Protein AF-A0A3N5YVX6-F1 (afdb_monomer_lite)

Sequence (146 aa):
MAHSDLETGARRGARPLSDAVRSSALPIPIPRVIAREKKTVQAMVRIYCADHHGGGGLCESCSGLLDYSHQRLDRCPYGDEKPTCKECPVHCYKPDRRAEMRDVMRYAGPRMLWRHPWLAVVHLWQERTRKSPGRPARERPARPAG

Foldseek 3Di:
DDDDDDDDDDDDDDDDPDPPPPPPDDPDPQFPVLVVVLVVLVQLLFVVCCVPPNDDDRDPVSVVLSVLVNVLSSPPPCGNNQDDPVPGPDPSDDPVSVVVSVVSCVVRVVVVCVVVVVVNVVVVVCVVPDDPDPDPDDDDPDDDDD

pLDDT: mean 78.38, std 18.73, range [37.53, 98.25]

Radius of gyration: 28.65 Å; chains: 1; bounding box: 112×72×50 Å

Secondary structure (DSSP, 8-state):
-------------PPPTTSSTTS--PPPPPPHHHHHHHHHHHHHHHHHHHHHH-SSS--HHHHHHHHHHHHHHHT-TTGGG---TTT-SS--S-HHHHHHHHHHHHHHHHHHHTTSHHHHHHHHHHHHH-PPPPPPP-PPPPPPP-

Structure (mmCIF, N/CA/C/O backbone):
data_AF-A0A3N5YVX6-F1
#
_entry.id   AF-A0A3N5YVX6-F1
#
loop_
_atom_site.group_PDB
_atom_site.id
_atom_site.type_symbol
_atom_site.label_atom_id
_atom_site.label_alt_id
_atom_site.label_comp_id
_atom_site.label_asym_id
_atom_site.label_entity_id
_atom_site.label_seq_id
_atom_site.pdbx_PDB_ins_code
_atom_site.Cartn_x
_atom_site.Cartn_y
_atom_site.Cartn_z
_atom_site.occupancy
_atom_site.B_iso_or_equiv
_atom_site.auth_seq_id
_atom_site.auth_comp_id
_atom_site.auth_asym_id
_atom_site.auth_atom_id
_atom_site.pdbx_PDB_model_num
ATOM 1 N N . MET A 1 1 ? -57.467 48.301 -22.022 1.00 40.47 1 MET A N 1
ATOM 2 C CA . MET A 1 1 ? -57.624 48.442 -23.485 1.00 40.47 1 MET A CA 1
ATOM 3 C C . MET A 1 1 ? -56.220 48.651 -24.039 1.00 40.47 1 MET A C 1
ATOM 5 O O . MET A 1 1 ? -55.589 49.590 -23.594 1.00 40.47 1 MET A O 1
ATOM 9 N N . ALA A 1 2 ? -55.627 47.824 -24.889 1.00 43.31 2 ALA A N 1
ATOM 10 C CA . ALA A 1 2 ? -56.147 46.725 -25.681 1.00 43.31 2 ALA A CA 1
ATOM 11 C C . ALA A 1 2 ? -54.949 45.908 -26.242 1.00 43.31 2 ALA A C 1
ATOM 13 O O . ALA A 1 2 ? -53.898 46.498 -26.467 1.00 43.31 2 ALA A O 1
ATOM 14 N N . HIS A 1 3 ? -55.170 44.604 -26.457 1.00 39.44 3 HIS A N 1
ATOM 15 C CA . HIS A 1 3 ? -54.572 43.695 -27.462 1.00 39.44 3 HIS A CA 1
ATOM 16 C C . HIS A 1 3 ? -53.041 43.484 -27.481 1.00 39.44 3 HIS A C 1
ATOM 18 O O . HIS A 1 3 ? -52.268 44.413 -27.660 1.00 39.44 3 HIS A O 1
ATOM 24 N N . SER A 1 4 ? -52.549 42.288 -27.139 1.00 39.72 4 SER A N 1
ATOM 25 C CA . SER A 1 4 ? -52.572 41.020 -27.910 1.00 39.72 4 SER A CA 1
ATOM 26 C C . SER A 1 4 ? -51.502 40.961 -29.003 1.00 39.72 4 SER A C 1
ATOM 28 O O . SER A 1 4 ? -51.575 41.694 -29.979 1.00 39.72 4 SER A O 1
ATOM 30 N N . ASP A 1 5 ? -50.551 40.053 -28.759 1.00 47.09 5 ASP A N 1
ATOM 31 C CA . ASP A 1 5 ? -49.982 39.043 -29.663 1.00 47.09 5 ASP A CA 1
ATOM 32 C C . ASP A 1 5 ? -49.548 39.443 -31.080 1.00 47.09 5 ASP A C 1
ATOM 34 O O . ASP A 1 5 ? -50.346 39.925 -31.874 1.00 47.09 5 ASP A O 1
ATOM 38 N N . LEU A 1 6 ? -48.312 39.075 -31.446 1.00 50.34 6 LEU A N 1
ATOM 39 C CA . LEU A 1 6 ? -48.061 38.070 -32.494 1.00 50.34 6 LEU A CA 1
ATOM 40 C C . LEU A 1 6 ? -46.553 37.791 -32.656 1.00 50.34 6 LEU A C 1
ATOM 42 O O . LEU A 1 6 ? -45.763 38.655 -33.021 1.00 50.34 6 LEU A O 1
ATOM 46 N N . GLU A 1 7 ? -46.211 36.547 -32.315 1.00 44.12 7 GLU A N 1
ATOM 47 C CA . GLU A 1 7 ? -45.288 35.601 -32.958 1.00 44.12 7 GLU A CA 1
ATOM 48 C C . GLU A 1 7 ? -44.119 36.106 -33.823 1.00 44.12 7 GLU A C 1
ATOM 50 O O . GLU A 1 7 ? -44.304 36.880 -34.752 1.00 44.12 7 GLU A O 1
ATOM 55 N N . THR A 1 8 ? -42.933 35.497 -33.651 1.00 47.94 8 THR A N 1
ATOM 56 C CA . THR A 1 8 ? -42.250 34.697 -34.700 1.00 47.94 8 THR A CA 1
ATOM 57 C C . THR A 1 8 ? -40.952 34.084 -34.150 1.00 47.94 8 THR A C 1
ATOM 59 O O . THR A 1 8 ? -40.087 34.790 -33.641 1.00 47.94 8 THR A O 1
ATOM 62 N N . GLY A 1 9 ? -40.748 32.779 -34.373 1.00 37.53 9 GLY A N 1
ATOM 63 C CA . GLY A 1 9 ? -39.414 32.299 -34.759 1.00 37.53 9 GLY A CA 1
ATOM 64 C C . GLY A 1 9 ? -38.745 31.257 -33.870 1.00 37.53 9 GLY A C 1
ATOM 65 O O . GLY A 1 9 ? -37.722 31.515 -33.244 1.00 37.53 9 GLY A O 1
ATOM 66 N N . ALA A 1 10 ? -39.228 30.019 -33.939 1.00 46.19 10 ALA A N 1
ATOM 67 C CA . ALA A 1 10 ? -38.438 28.843 -33.601 1.00 46.19 10 ALA A CA 1
ATOM 68 C C . ALA A 1 10 ? -37.132 28.786 -34.423 1.00 46.19 10 ALA A C 1
ATOM 70 O O . ALA A 1 10 ? -37.173 28.638 -35.646 1.00 46.19 10 ALA A O 1
ATOM 71 N N . ARG A 1 11 ? -35.967 28.782 -33.760 1.00 52.41 11 ARG A N 1
ATOM 72 C CA . ARG A 1 11 ? -34.742 28.175 -34.308 1.00 52.41 11 ARG A CA 1
ATOM 73 C C . ARG A 1 11 ? -34.053 27.299 -33.268 1.00 52.41 11 ARG A C 1
ATOM 75 O O . ARG A 1 11 ? -33.492 27.753 -32.280 1.00 52.41 11 ARG A O 1
ATOM 82 N N . ARG A 1 12 ? -34.132 26.002 -33.561 1.00 51.22 12 ARG A N 1
ATOM 83 C CA . ARG A 1 12 ? -33.337 24.903 -33.017 1.00 51.22 12 ARG A CA 1
ATOM 84 C C . ARG A 1 12 ? -31.842 25.208 -33.153 1.00 51.22 12 ARG A C 1
ATOM 86 O O . ARG A 1 12 ? -31.401 25.625 -34.219 1.00 51.22 12 ARG A O 1
ATOM 93 N N . GLY A 1 13 ? -31.073 24.898 -32.117 1.00 42.22 13 GLY A N 1
ATOM 94 C CA . GLY A 1 13 ? -29.615 24.881 -32.158 1.00 42.22 13 GLY A CA 1
ATOM 95 C C . GLY A 1 13 ? -29.088 24.140 -30.943 1.00 42.22 13 GLY A C 1
ATOM 96 O O . GLY A 1 13 ? -29.008 24.697 -29.855 1.00 42.22 13 GLY A O 1
ATOM 97 N N . ALA A 1 14 ? -28.841 22.848 -31.124 1.00 46.91 14 ALA A N 1
ATOM 98 C CA . ALA A 1 14 ? -28.372 21.940 -30.098 1.00 46.91 14 ALA A CA 1
ATOM 99 C C . ALA A 1 14 ? -26.982 22.324 -29.553 1.00 46.91 14 ALA A C 1
ATOM 101 O O . ALA A 1 14 ? -26.196 23.031 -30.176 1.00 46.91 14 ALA A O 1
ATOM 102 N N . ARG A 1 15 ? -26.759 21.820 -28.343 1.00 53.44 15 ARG A N 1
ATOM 103 C CA . ARG A 1 15 ? -25.711 22.060 -27.343 1.00 53.44 15 ARG A CA 1
ATOM 104 C C . ARG A 1 15 ? -24.264 21.889 -27.858 1.00 53.44 15 ARG A C 1
ATOM 106 O O . ARG A 1 15 ? -24.046 21.160 -28.824 1.00 53.44 15 ARG A O 1
ATOM 113 N N . PRO A 1 16 ? -23.277 22.518 -27.187 1.00 44.81 16 PRO A N 1
ATOM 114 C CA . PRO A 1 16 ? -21.877 22.538 -27.610 1.00 44.81 16 PRO A CA 1
ATOM 115 C C . PRO A 1 16 ? -21.247 21.139 -27.635 1.00 44.81 16 PRO A C 1
ATOM 117 O O . PRO A 1 16 ? -21.307 20.381 -26.668 1.00 44.81 16 PRO A O 1
ATOM 120 N N . LEU A 1 17 ? -20.599 20.818 -28.755 1.00 52.91 17 LEU A N 1
ATOM 121 C CA . LEU A 1 17 ? -19.748 19.643 -28.936 1.00 52.91 17 LEU A CA 1
ATOM 122 C C . LEU A 1 17 ? -18.403 19.858 -28.219 1.00 52.91 17 LEU A C 1
ATOM 124 O O . LEU A 1 17 ? -17.406 20.184 -28.856 1.00 52.91 17 LEU A O 1
ATOM 128 N N . SER A 1 18 ? -18.355 19.688 -26.896 1.00 54.75 18 SER A N 1
ATOM 129 C CA . SER A 1 18 ? -17.077 19.622 -26.157 1.00 54.75 18 SER A CA 1
ATOM 130 C C . SER A 1 18 ? -16.948 18.439 -25.197 1.00 54.75 18 SER A C 1
ATOM 132 O O . SER A 1 18 ? -15.842 18.150 -24.745 1.00 54.75 18 SER A O 1
ATOM 134 N N . ASP A 1 19 ? -18.021 17.688 -24.944 1.00 50.50 19 ASP A N 1
ATOM 135 C CA . ASP A 1 19 ? -17.998 16.623 -23.928 1.00 50.50 19 ASP A CA 1
ATOM 136 C C . ASP A 1 19 ? -17.673 15.222 -24.485 1.00 50.50 19 ASP A C 1
ATOM 138 O O . ASP A 1 19 ? -17.431 14.289 -23.722 1.00 50.50 19 ASP A O 1
ATOM 142 N N . ALA A 1 20 ? -17.598 15.049 -25.811 1.00 47.41 20 ALA A N 1
ATOM 143 C CA . ALA A 1 20 ? -17.476 13.723 -26.436 1.00 47.41 20 ALA A CA 1
ATOM 144 C C . ALA A 1 20 ? -16.033 13.239 -26.711 1.00 47.41 20 ALA A C 1
ATOM 146 O O . ALA A 1 20 ? -15.827 12.048 -26.929 1.00 47.41 20 ALA A O 1
ATOM 147 N N . VAL A 1 21 ? -15.008 14.101 -26.664 1.00 46.84 21 VAL A N 1
ATOM 148 C CA . VAL A 1 21 ? -13.607 13.693 -26.949 1.00 46.84 21 VAL A CA 1
ATOM 149 C C . VAL A 1 21 ? -12.907 13.039 -25.745 1.00 46.84 21 VAL A C 1
ATOM 151 O O . VAL A 1 21 ? -11.837 12.453 -25.885 1.00 46.84 21 VAL A O 1
ATOM 154 N N . ARG A 1 22 ? -13.496 13.066 -24.542 1.00 50.38 22 ARG A N 1
ATOM 155 C CA . ARG A 1 22 ? -12.830 12.542 -23.332 1.00 50.38 22 ARG A CA 1
ATOM 156 C C . ARG A 1 22 ? -13.037 11.038 -23.096 1.00 50.38 22 ARG A C 1
ATOM 158 O O . ARG A 1 22 ? -12.384 10.468 -22.230 1.00 50.38 22 ARG A O 1
ATOM 165 N N . SER A 1 23 ? -13.897 10.380 -23.875 1.00 53.66 23 SER A N 1
ATOM 166 C CA . SER A 1 23 ? -14.333 8.994 -23.631 1.00 53.66 23 SER A CA 1
ATOM 167 C C . SER A 1 23 ? -13.831 7.991 -24.684 1.00 53.66 23 SER A C 1
ATOM 169 O O . SER A 1 23 ? -14.602 7.172 -25.172 1.00 53.66 23 SER A O 1
ATOM 171 N N . SER A 1 24 ? -12.550 8.047 -25.066 1.00 57.38 24 SER A N 1
ATOM 172 C CA . SER A 1 24 ? -11.947 7.054 -25.980 1.00 57.38 24 SER A CA 1
ATOM 173 C C . SER A 1 24 ? -10.499 6.672 -25.632 1.00 57.38 24 SER A C 1
ATOM 175 O O . SER A 1 24 ? -9.751 6.211 -26.493 1.00 57.38 24 SER A O 1
ATOM 177 N N . ALA A 1 25 ? -10.081 6.832 -24.375 1.00 61.50 25 ALA A N 1
ATOM 178 C CA . ALA A 1 25 ? -8.865 6.187 -23.890 1.00 61.50 25 ALA A CA 1
ATOM 179 C C . ALA A 1 25 ? -9.266 4.867 -23.225 1.00 61.50 25 ALA A C 1
ATOM 181 O O . ALA A 1 25 ? -9.787 4.862 -22.110 1.00 61.50 25 ALA A O 1
ATOM 182 N N . LEU A 1 26 ? -9.048 3.747 -23.919 1.00 54.75 26 LEU A N 1
ATOM 183 C CA . LEU A 1 26 ? -9.019 2.434 -23.276 1.00 54.75 26 LEU A CA 1
ATOM 184 C C . LEU A 1 26 ? -8.109 2.545 -22.040 1.00 54.75 26 LEU A C 1
ATOM 186 O O . LEU A 1 26 ? -7.021 3.119 -22.163 1.00 54.75 26 LEU A O 1
ATOM 190 N N . PRO A 1 27 ? -8.534 2.075 -20.852 1.00 65.50 27 PRO A N 1
ATOM 191 C CA . PRO A 1 27 ? -7.705 2.181 -19.663 1.00 65.50 27 PRO A CA 1
ATOM 192 C C . PRO A 1 27 ? -6.369 1.506 -19.963 1.00 65.50 27 PRO A C 1
ATOM 194 O O . PRO A 1 27 ? -6.344 0.345 -20.376 1.00 65.50 27 PRO A O 1
ATOM 197 N N . ILE A 1 28 ? -5.272 2.254 -19.804 1.00 68.50 28 ILE A N 1
ATOM 198 C CA . ILE A 1 28 ? -3.915 1.721 -19.948 1.00 68.50 28 ILE A CA 1
ATOM 199 C C . ILE A 1 28 ? -3.866 0.418 -19.139 1.00 68.50 28 ILE A C 1
ATOM 201 O O . ILE A 1 28 ? -4.250 0.436 -17.962 1.00 68.50 28 ILE A O 1
ATOM 205 N N . PRO A 1 29 ? -3.470 -0.714 -19.746 1.00 77.69 29 PRO A N 1
ATOM 206 C CA . PRO A 1 29 ? -3.487 -1.992 -19.056 1.00 77.69 29 PRO A CA 1
ATOM 207 C C . PRO A 1 29 ? -2.589 -1.900 -17.821 1.00 77.69 29 PRO A C 1
ATOM 209 O O . PRO A 1 29 ? -1.388 -1.656 -17.926 1.00 77.69 29 PRO A O 1
ATOM 212 N N . ILE A 1 30 ? -3.190 -2.051 -16.637 1.00 85.00 30 ILE A N 1
ATOM 213 C CA . ILE A 1 30 ? -2.457 -1.993 -15.370 1.00 85.00 30 ILE A CA 1
ATOM 214 C C . ILE A 1 30 ? -1.505 -3.197 -15.326 1.00 85.00 30 ILE A C 1
ATOM 216 O O . ILE A 1 30 ? -1.978 -4.328 -15.495 1.00 85.00 30 ILE A O 1
ATOM 220 N N . PRO A 1 31 ? -0.201 -2.996 -15.053 1.00 92.88 31 PRO A N 1
ATOM 221 C CA . PRO A 1 31 ? 0.747 -4.096 -14.912 1.00 92.88 31 PRO A CA 1
ATOM 222 C C . PRO A 1 31 ? 0.251 -5.123 -13.884 1.00 92.88 31 PRO A C 1
ATOM 224 O O . PRO A 1 31 ? -0.301 -4.768 -12.834 1.00 92.88 31 PRO A O 1
ATOM 227 N N . ARG A 1 32 ? 0.435 -6.415 -14.168 1.00 93.06 32 ARG A N 1
ATOM 228 C CA . ARG A 1 32 ? -0.064 -7.517 -13.329 1.00 93.06 32 ARG A CA 1
ATOM 229 C C . ARG A 1 32 ? 0.475 -7.446 -11.903 1.00 93.06 32 ARG A C 1
ATOM 231 O O . ARG A 1 32 ? -0.282 -7.705 -10.964 1.00 93.06 32 ARG A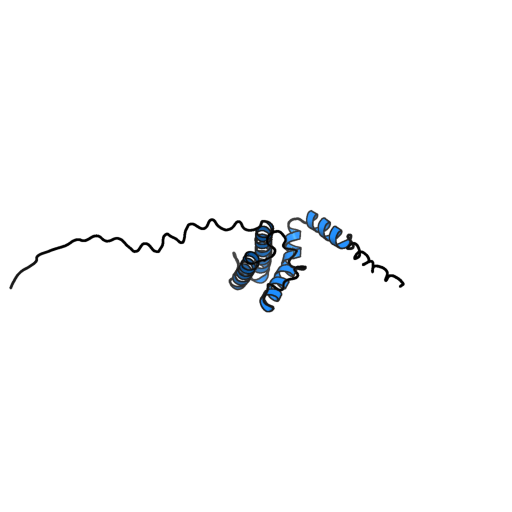 O 1
ATOM 238 N N . VAL A 1 33 ? 1.751 -7.101 -11.725 1.00 94.00 33 VAL A N 1
ATOM 239 C CA . VAL A 1 33 ? 2.354 -6.954 -10.390 1.00 94.00 33 VAL A CA 1
ATOM 240 C C . VAL A 1 33 ? 1.718 -5.787 -9.644 1.00 94.00 33 VAL A C 1
ATOM 242 O O . VAL A 1 33 ? 1.290 -5.959 -8.507 1.00 94.00 33 VAL A O 1
ATOM 245 N N . ILE A 1 34 ? 1.532 -4.641 -10.299 1.00 95.50 34 ILE A N 1
ATOM 246 C CA . ILE A 1 34 ? 0.865 -3.474 -9.704 1.00 95.50 34 ILE A CA 1
ATOM 247 C C . ILE A 1 34 ? -0.569 -3.802 -9.276 1.00 95.50 34 ILE A C 1
ATOM 249 O O . ILE A 1 34 ? -0.977 -3.467 -8.162 1.00 95.50 34 ILE A O 1
ATOM 253 N N . ALA A 1 35 ? -1.325 -4.512 -10.114 1.00 94.25 35 ALA A N 1
ATOM 254 C CA . ALA A 1 35 ? -2.678 -4.945 -9.779 1.00 94.25 35 ALA A CA 1
ATOM 255 C C . ALA A 1 35 ? -2.707 -5.884 -8.556 1.00 94.25 35 ALA A C 1
ATOM 257 O O . ALA A 1 35 ? -3.611 -5.787 -7.722 1.00 94.25 35 ALA A O 1
ATOM 258 N N . ARG A 1 36 ? -1.719 -6.779 -8.420 1.00 93.75 36 ARG A N 1
ATOM 259 C CA . ARG A 1 36 ? -1.567 -7.649 -7.240 1.00 93.75 36 ARG A CA 1
ATOM 260 C C . ARG A 1 36 ? -1.207 -6.845 -5.993 1.00 93.75 36 ARG A C 1
ATOM 262 O O . ARG A 1 36 ? -1.881 -6.998 -4.981 1.00 93.75 36 ARG A O 1
ATOM 269 N N . GLU A 1 37 ? -0.230 -5.947 -6.079 1.00 94.88 37 GLU A N 1
ATOM 270 C CA . GLU A 1 37 ? 0.178 -5.069 -4.974 1.00 94.88 37 GLU A CA 1
ATOM 271 C C . GLU A 1 37 ? -0.998 -4.224 -4.460 1.00 94.88 37 GLU A C 1
ATOM 273 O O . GLU A 1 37 ? -1.222 -4.146 -3.252 1.00 94.88 37 GLU A O 1
ATOM 278 N N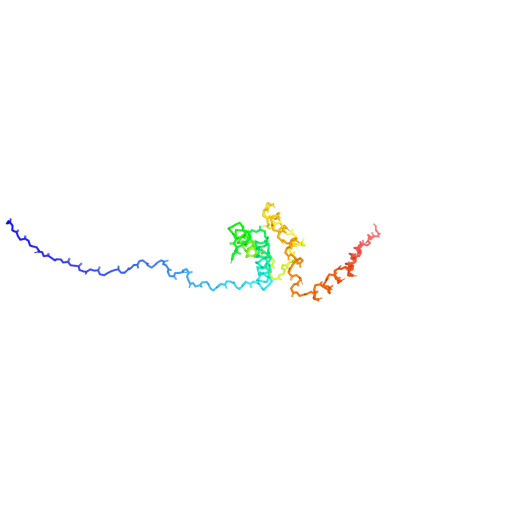 . LYS A 1 38 ? -1.822 -3.666 -5.360 1.00 96.06 38 LYS A N 1
ATOM 279 C CA . LYS A 1 38 ? -3.037 -2.921 -4.984 1.00 96.06 38 LYS A CA 1
ATOM 280 C C . LYS A 1 38 ? -4.017 -3.766 -4.171 1.00 96.06 38 LYS A C 1
ATOM 282 O O . LYS A 1 38 ? -4.547 -3.278 -3.171 1.00 96.06 38 LYS A O 1
ATOM 287 N N . LYS A 1 39 ? -4.242 -5.022 -4.579 1.00 95.25 39 LYS A N 1
ATOM 288 C CA . LYS A 1 39 ? -5.105 -5.973 -3.857 1.00 95.25 39 LYS A CA 1
ATOM 289 C C . LYS A 1 39 ? -4.516 -6.348 -2.498 1.00 95.25 39 LYS A C 1
ATOM 291 O O . LYS A 1 39 ? -5.248 -6.373 -1.512 1.00 95.25 39 LYS A O 1
ATOM 296 N N . THR A 1 40 ? -3.208 -6.597 -2.435 1.00 93.94 40 THR A N 1
ATOM 297 C CA . THR A 1 40 ? -2.497 -6.909 -1.188 1.00 93.94 40 THR A CA 1
ATOM 298 C C . THR A 1 40 ? -2.622 -5.764 -0.189 1.00 93.94 40 THR A C 1
ATOM 300 O O . THR A 1 40 ? -3.080 -5.981 0.930 1.00 93.94 40 THR A O 1
ATOM 303 N N . VAL A 1 41 ? -2.308 -4.532 -0.601 1.00 95.56 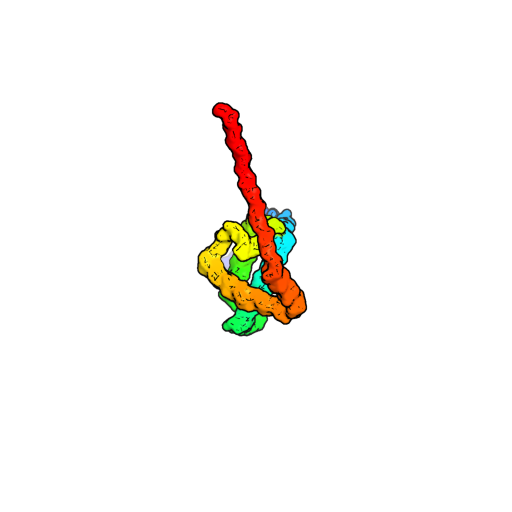41 VAL A N 1
ATOM 304 C CA . VAL A 1 41 ? -2.424 -3.349 0.265 1.00 95.56 41 VAL A CA 1
ATOM 305 C C . VAL A 1 41 ? -3.871 -3.140 0.711 1.00 95.56 41 VAL A C 1
ATOM 307 O O . VAL A 1 41 ? -4.119 -2.910 1.890 1.00 95.56 41 VAL A O 1
ATOM 310 N N . GLN A 1 42 ? -4.845 -3.294 -0.189 1.00 96.62 42 GLN A N 1
ATOM 311 C CA . GLN A 1 42 ? -6.263 -3.198 0.163 1.00 96.62 42 GLN A CA 1
ATOM 312 C C . GLN A 1 42 ? -6.674 -4.217 1.233 1.00 96.62 42 GLN A C 1
ATOM 314 O O . GLN A 1 42 ? -7.393 -3.866 2.168 1.00 96.62 42 GLN A O 1
ATOM 319 N N . ALA A 1 43 ? -6.222 -5.468 1.118 1.00 94.69 43 ALA A N 1
ATOM 320 C CA . ALA A 1 43 ? -6.480 -6.490 2.127 1.00 94.69 43 ALA A CA 1
ATOM 321 C C . ALA A 1 43 ? -5.824 -6.134 3.470 1.00 94.69 43 ALA A C 1
ATOM 323 O O . ALA A 1 43 ? -6.486 -6.209 4.505 1.00 94.69 43 ALA A O 1
ATOM 324 N N . MET A 1 44 ? -4.565 -5.684 3.450 1.00 95.00 44 MET A N 1
ATOM 325 C CA . MET A 1 44 ? -3.842 -5.281 4.657 1.00 95.00 44 MET A CA 1
ATOM 326 C C . MET A 1 44 ? -4.534 -4.128 5.390 1.00 95.00 44 MET A C 1
ATOM 328 O O . MET A 1 44 ? -4.755 -4.214 6.596 1.00 95.00 44 MET A O 1
ATOM 332 N N . VAL A 1 45 ? -4.926 -3.077 4.664 1.00 96.75 45 VAL A N 1
ATOM 333 C CA . VAL A 1 45 ? -5.598 -1.907 5.249 1.00 96.75 45 VAL A CA 1
ATOM 334 C C . VAL A 1 45 ? -6.965 -2.290 5.820 1.00 96.75 45 VAL A C 1
ATOM 336 O O . VAL A 1 45 ? -7.322 -1.822 6.896 1.00 96.75 45 VAL A O 1
ATOM 339 N N . ARG A 1 46 ? -7.719 -3.179 5.157 1.00 94.94 46 ARG A N 1
ATOM 340 C CA . ARG A 1 46 ? -9.005 -3.671 5.681 1.00 94.94 46 ARG A CA 1
ATOM 341 C C . ARG A 1 46 ? -8.852 -4.441 6.988 1.00 94.94 46 ARG A C 1
ATOM 343 O O . ARG A 1 46 ? -9.614 -4.179 7.908 1.00 94.94 46 ARG A O 1
ATOM 350 N N . ILE A 1 47 ? -7.877 -5.350 7.069 1.00 93.50 47 ILE A N 1
ATOM 351 C CA . ILE A 1 47 ? -7.577 -6.095 8.304 1.00 93.50 47 ILE A CA 1
ATOM 352 C C . ILE A 1 47 ? -7.224 -5.114 9.423 1.00 93.50 47 ILE A C 1
ATOM 354 O O . ILE A 1 47 ? -7.807 -5.163 10.498 1.00 93.50 47 ILE A O 1
ATOM 358 N N . TYR A 1 48 ? -6.307 -4.184 9.148 1.00 95.81 48 TYR A N 1
ATOM 359 C CA . TYR A 1 48 ? -5.886 -3.192 10.131 1.00 95.81 48 TYR A CA 1
ATOM 360 C C . TYR A 1 48 ? -7.055 -2.330 10.625 1.00 95.81 48 TYR A C 1
ATOM 362 O O . TYR A 1 48 ? -7.224 -2.163 11.830 1.00 95.81 48 TYR A O 1
ATOM 370 N N . CYS A 1 49 ? -7.869 -1.813 9.701 1.00 96.00 49 CYS A N 1
ATOM 371 C CA . CYS A 1 49 ? -9.002 -0.949 10.014 1.00 96.00 49 CYS A CA 1
ATOM 372 C C . CYS A 1 49 ? -10.066 -1.672 10.844 1.00 96.00 49 CYS A C 1
ATOM 374 O O . CYS A 1 49 ? -10.530 -1.120 11.838 1.00 96.00 49 CYS A O 1
ATOM 376 N N . ALA A 1 50 ? -10.437 -2.893 10.447 1.00 93.56 50 ALA A N 1
ATOM 377 C CA . ALA A 1 50 ? -11.450 -3.675 11.148 1.00 93.56 50 ALA A CA 1
ATOM 378 C C . ALA A 1 50 ? -11.054 -3.927 12.610 1.00 93.56 50 ALA A C 1
ATOM 380 O O . ALA A 1 50 ? -11.882 -3.752 13.500 1.00 93.56 50 ALA A O 1
ATOM 381 N N . ASP A 1 51 ? -9.783 -4.253 12.854 1.00 93.12 51 ASP A N 1
ATOM 382 C CA . ASP A 1 51 ? -9.310 -4.611 14.191 1.00 93.12 51 ASP A CA 1
ATOM 383 C C . ASP A 1 51 ? -9.041 -3.389 15.096 1.00 93.12 51 ASP A C 1
ATOM 385 O O . ASP A 1 51 ? -9.178 -3.500 16.311 1.00 93.12 51 ASP A O 1
ATOM 389 N N . HIS A 1 52 ? -8.658 -2.227 14.543 1.00 94.38 52 HIS A N 1
ATOM 390 C CA . HIS A 1 52 ? -8.308 -1.037 15.347 1.00 94.38 52 HIS A CA 1
ATOM 391 C C . HIS A 1 52 ? -9.429 -0.011 15.479 1.00 94.38 52 HIS A C 1
ATOM 393 O O . HIS A 1 52 ? -9.511 0.674 16.494 1.00 94.38 52 HIS A O 1
ATOM 399 N N . HIS A 1 53 ? -10.244 0.157 14.439 1.00 93.06 53 HIS A N 1
ATOM 400 C CA . HIS A 1 53 ? -11.257 1.214 14.388 1.00 93.06 53 HIS A CA 1
ATOM 401 C C . HIS A 1 53 ? -12.682 0.659 14.480 1.00 93.06 53 HIS A C 1
ATOM 403 O O . HIS A 1 53 ? -13.599 1.398 14.830 1.00 93.06 53 HIS A O 1
ATOM 409 N N . GLY A 1 54 ? -12.870 -0.635 14.204 1.00 83.12 54 GLY A N 1
ATOM 410 C CA . GLY A 1 54 ? -14.185 -1.266 14.169 1.00 83.12 54 GLY A CA 1
ATOM 411 C C . GLY A 1 54 ? -15.064 -0.781 13.008 1.00 83.12 54 GLY A C 1
ATOM 412 O O . GLY A 1 54 ? -14.696 0.094 12.224 1.00 83.12 54 GLY A O 1
ATOM 413 N N . GLY A 1 55 ? -16.252 -1.378 12.888 1.00 80.38 55 GLY A N 1
ATOM 414 C CA . GLY A 1 55 ? -17.275 -0.991 11.910 1.00 80.38 55 GLY A CA 1
ATOM 415 C C . GLY A 1 55 ? -17.378 -1.895 10.675 1.00 80.38 55 GLY A C 1
ATOM 416 O O . GLY A 1 55 ? -16.569 -2.789 10.442 1.00 80.38 55 GLY A O 1
ATOM 417 N N . GLY A 1 56 ? -18.426 -1.669 9.875 1.00 81.12 56 GLY A N 1
ATOM 418 C CA . GLY A 1 56 ? -18.761 -2.479 8.693 1.00 81.12 56 GLY A CA 1
ATOM 419 C C . GLY A 1 56 ? -17.991 -2.127 7.412 1.00 81.12 56 GLY A C 1
ATOM 420 O O . GLY A 1 56 ? -18.313 -2.655 6.349 1.00 81.12 56 GLY A O 1
ATOM 421 N N . GLY A 1 57 ? -17.002 -1.228 7.477 1.00 89.50 57 GLY A N 1
ATOM 422 C CA . GLY A 1 57 ? -16.284 -0.711 6.309 1.00 89.50 57 GLY A CA 1
ATOM 423 C C . GLY A 1 57 ? -14.949 -0.045 6.652 1.00 89.50 57 GLY A C 1
ATOM 424 O O . GLY A 1 57 ? -14.522 -0.029 7.802 1.00 89.50 57 GLY A O 1
ATOM 425 N N . LEU A 1 58 ? -14.276 0.496 5.631 1.00 94.50 58 LEU A N 1
ATOM 426 C CA . LEU A 1 58 ? -13.069 1.310 5.814 1.00 94.50 58 LEU A CA 1
ATOM 427 C C . LEU A 1 58 ? -13.458 2.679 6.378 1.00 94.50 58 LEU A C 1
ATOM 429 O O . LEU A 1 58 ? -14.286 3.364 5.783 1.00 94.50 58 LEU A O 1
ATOM 433 N N . CYS A 1 59 ? -12.841 3.085 7.487 1.00 96.50 59 CYS A N 1
ATOM 434 C CA . CYS A 1 59 ? -12.960 4.454 7.979 1.00 96.50 59 CYS A CA 1
ATOM 435 C C . CYS A 1 59 ? -12.217 5.439 7.059 1.00 96.50 59 CYS A C 1
ATOM 437 O O . CYS A 1 59 ? -11.366 5.039 6.260 1.00 96.50 59 CYS A O 1
ATOM 439 N N . GLU A 1 60 ? -12.501 6.733 7.212 1.00 95.88 60 GLU A N 1
ATOM 440 C CA . GLU A 1 60 ? -11.957 7.801 6.362 1.00 95.88 60 GLU A CA 1
ATOM 441 C C . GLU A 1 60 ? -10.419 7.868 6.365 1.00 95.88 60 GLU A C 1
ATOM 443 O O . GLU A 1 60 ? -9.784 8.079 5.330 1.00 95.88 60 GLU A O 1
ATOM 448 N N . SER A 1 61 ? -9.783 7.632 7.517 1.00 95.50 61 SER A N 1
ATOM 449 C CA . SER A 1 61 ? -8.319 7.643 7.604 1.00 95.50 61 SER A CA 1
ATOM 450 C C . SER A 1 61 ? -7.698 6.476 6.828 1.00 95.50 61 SER A C 1
ATOM 452 O O . SER A 1 61 ? -6.746 6.664 6.066 1.00 95.50 61 SER A O 1
ATOM 454 N N . CYS A 1 62 ? -8.266 5.276 6.964 1.00 97.38 62 CYS A N 1
ATOM 455 C CA . CYS A 1 62 ? -7.810 4.085 6.259 1.00 97.38 62 CYS A CA 1
ATOM 456 C C . CYS A 1 62 ? -8.129 4.134 4.759 1.00 97.38 62 CYS A C 1
ATOM 458 O O . CYS A 1 62 ? -7.308 3.677 3.962 1.00 97.38 62 CYS A O 1
ATOM 460 N N . SER A 1 63 ? -9.268 4.705 4.353 1.00 97.50 63 SER A N 1
ATOM 461 C CA . SER A 1 63 ? -9.564 4.931 2.934 1.00 97.50 63 SER A CA 1
ATOM 462 C C . SER A 1 63 ? -8.577 5.926 2.325 1.00 97.50 63 SER A C 1
ATOM 464 O O . SER A 1 63 ? -7.984 5.627 1.293 1.00 97.50 63 SER A O 1
ATOM 466 N N . GLY A 1 64 ? -8.281 7.032 3.015 1.00 98.00 64 GLY A N 1
ATOM 467 C CA . GLY A 1 64 ? -7.286 8.006 2.563 1.00 98.00 64 GLY A CA 1
ATOM 468 C C . GLY A 1 64 ? -5.880 7.412 2.411 1.00 98.00 64 GLY A C 1
ATOM 469 O O . GLY A 1 64 ? -5.178 7.715 1.441 1.00 98.00 64 GLY A O 1
ATOM 470 N N . LEU A 1 65 ? -5.467 6.527 3.327 1.00 97.94 65 LEU A N 1
ATOM 471 C CA . LEU A 1 65 ? -4.205 5.793 3.203 1.00 97.94 65 LEU A CA 1
ATOM 472 C C . LEU A 1 65 ? -4.219 4.842 1.995 1.00 97.94 65 LEU A C 1
ATOM 474 O O . LEU A 1 65 ? -3.252 4.812 1.233 1.00 97.94 65 LEU A O 1
ATOM 478 N N . LEU A 1 66 ? -5.309 4.094 1.796 1.00 98.25 66 LEU A N 1
ATOM 479 C CA . LEU A 1 66 ? -5.459 3.161 0.677 1.00 98.25 66 LEU A CA 1
ATOM 480 C C . LEU A 1 66 ? -5.423 3.878 -0.680 1.00 98.25 66 LEU A C 1
ATOM 482 O O . LEU A 1 66 ? -4.691 3.455 -1.579 1.00 98.25 66 LEU A O 1
ATOM 486 N N . ASP A 1 67 ? -6.156 4.980 -0.810 1.00 98.19 67 ASP A N 1
ATOM 487 C CA . ASP A 1 67 ? -6.208 5.782 -2.032 1.00 98.19 67 ASP A CA 1
ATOM 488 C C . ASP A 1 67 ? -4.841 6.389 -2.347 1.00 98.19 67 ASP A C 1
ATOM 490 O O . ASP A 1 67 ? -4.381 6.360 -3.493 1.00 98.19 67 ASP A O 1
ATOM 494 N N . TYR A 1 68 ? -4.140 6.887 -1.323 1.00 97.69 68 TYR A N 1
ATOM 495 C CA . TYR A 1 68 ? -2.767 7.362 -1.468 1.00 97.69 68 TYR A CA 1
ATOM 496 C C . TYR A 1 68 ? -1.844 6.252 -1.987 1.00 97.69 68 TYR A C 1
ATOM 498 O O . TYR A 1 68 ? -1.076 6.464 -2.930 1.00 97.69 68 TYR A O 1
ATOM 506 N N . SER A 1 69 ? -1.933 5.053 -1.412 1.00 96.94 69 SER A N 1
ATOM 507 C CA . SER A 1 69 ? -1.147 3.897 -1.838 1.00 96.94 69 SER A CA 1
ATOM 508 C C . SER A 1 69 ? -1.438 3.481 -3.275 1.00 96.94 69 SER A C 1
ATOM 510 O O . SER A 1 69 ? -0.502 3.214 -4.032 1.00 96.94 69 SER A O 1
ATOM 512 N N . HIS A 1 70 ? -2.709 3.465 -3.680 1.00 97.00 70 HIS A N 1
ATOM 513 C CA . HIS A 1 70 ? -3.106 3.152 -5.054 1.00 97.00 70 HIS A CA 1
ATOM 514 C C . HIS A 1 70 ? -2.552 4.175 -6.042 1.00 97.00 70 HIS A C 1
ATOM 516 O O . HIS A 1 70 ? -1.929 3.770 -7.020 1.00 97.00 70 HIS A O 1
ATOM 522 N N . GLN A 1 71 ? -2.645 5.470 -5.734 1.00 96.44 71 GLN A N 1
ATOM 523 C CA . GLN A 1 71 ? -2.065 6.530 -6.565 1.00 96.44 71 GLN A CA 1
ATOM 524 C C . GLN A 1 71 ? -0.542 6.411 -6.725 1.00 96.44 71 GLN A C 1
ATOM 526 O O . GLN A 1 71 ? 0.006 6.780 -7.765 1.00 96.44 71 GLN A O 1
ATOM 531 N N . ARG A 1 72 ? 0.175 5.931 -5.698 1.00 95.75 72 ARG A N 1
ATOM 532 C CA . ARG A 1 72 ? 1.623 5.673 -5.793 1.00 95.75 72 ARG A CA 1
ATOM 533 C C . ARG A 1 72 ? 1.934 4.452 -6.648 1.00 95.75 72 ARG A C 1
ATOM 535 O O . ARG A 1 72 ? 2.911 4.477 -7.390 1.00 95.75 72 ARG A O 1
ATOM 542 N N . LEU A 1 73 ? 1.109 3.414 -6.556 1.00 95.44 73 LEU A N 1
ATOM 543 C CA . LEU A 1 73 ? 1.237 2.203 -7.360 1.00 95.44 73 LEU A CA 1
ATOM 544 C C . LEU A 1 73 ? 0.929 2.461 -8.843 1.00 95.44 73 LEU A C 1
ATOM 546 O O . LEU A 1 73 ? 1.663 1.966 -9.691 1.00 95.44 73 LEU A O 1
ATOM 550 N N . ASP A 1 74 ? -0.064 3.298 -9.153 1.00 94.44 74 ASP A N 1
ATOM 551 C CA . ASP A 1 74 ? -0.392 3.699 -10.533 1.00 94.44 74 ASP A CA 1
ATOM 552 C C . ASP A 1 74 ? 0.741 4.445 -11.234 1.00 94.44 74 ASP A C 1
ATOM 554 O O . ASP A 1 74 ? 0.893 4.364 -12.448 1.00 94.44 74 ASP A O 1
ATOM 558 N N . ARG A 1 75 ? 1.555 5.169 -10.462 1.00 92.81 75 ARG A N 1
ATOM 559 C CA . ARG A 1 75 ? 2.697 5.944 -10.961 1.00 92.81 75 ARG A CA 1
ATOM 560 C C . ARG A 1 75 ? 4.029 5.233 -10.720 1.00 92.81 75 ARG A C 1
ATOM 562 O O . ARG A 1 75 ? 5.075 5.880 -10.717 1.00 92.81 75 ARG A O 1
ATOM 569 N N . CYS A 1 76 ? 4.009 3.930 -10.434 1.00 94.00 76 CYS A N 1
ATOM 570 C CA . CYS A 1 76 ? 5.233 3.196 -10.148 1.00 94.00 76 CYS A CA 1
ATOM 571 C C . CYS A 1 76 ? 6.076 3.056 -11.428 1.00 94.00 76 CYS A C 1
ATOM 573 O O . CYS A 1 76 ? 5.592 2.461 -12.389 1.00 94.00 76 CYS A O 1
ATOM 575 N N . PRO A 1 77 ? 7.340 3.521 -11.440 1.00 93.00 77 PRO A N 1
ATOM 576 C CA . PRO A 1 77 ? 8.181 3.459 -12.637 1.00 93.00 77 PRO A CA 1
ATOM 577 C C . PRO A 1 77 ? 8.581 2.028 -13.017 1.00 93.00 77 PRO A C 1
ATOM 579 O O . PRO A 1 77 ? 8.969 1.790 -14.151 1.00 93.00 77 PRO A O 1
ATOM 582 N N . TYR A 1 78 ? 8.485 1.079 -12.080 1.00 93.19 78 TYR A N 1
ATOM 583 C CA . TYR A 1 78 ? 8.890 -0.310 -12.297 1.00 93.19 78 TYR A CA 1
ATOM 584 C C . TYR A 1 78 ? 7.797 -1.187 -12.914 1.00 93.19 78 TYR A C 1
ATOM 586 O O . TYR A 1 78 ? 8.114 -2.237 -13.456 1.00 93.19 78 TYR A O 1
ATOM 594 N N . GLY A 1 79 ? 6.517 -0.805 -12.815 1.00 92.31 79 GLY A N 1
ATOM 595 C CA . GLY A 1 79 ? 5.413 -1.604 -13.358 1.00 92.31 79 GLY A CA 1
ATOM 596 C C . GLY A 1 79 ? 5.470 -3.083 -12.942 1.00 92.31 79 GLY A C 1
ATOM 597 O O . GLY A 1 79 ? 5.388 -3.402 -11.754 1.00 92.31 79 GLY A O 1
ATOM 598 N N . ASP A 1 80 ? 5.610 -3.976 -13.925 1.00 92.75 80 ASP A N 1
ATOM 599 C CA . ASP A 1 80 ? 5.708 -5.429 -13.718 1.00 92.75 80 ASP A CA 1
ATOM 600 C C . ASP A 1 80 ? 7.046 -5.904 -13.130 1.00 92.75 80 ASP A C 1
ATOM 602 O O . ASP A 1 80 ? 7.113 -6.993 -12.569 1.00 92.75 80 ASP A O 1
ATOM 606 N N . GLU A 1 81 ? 8.092 -5.082 -13.169 1.00 92.25 81 GLU A N 1
ATOM 607 C CA . GLU A 1 81 ? 9.407 -5.386 -12.587 1.00 92.25 81 GLU A CA 1
ATOM 608 C C . GLU A 1 81 ? 9.542 -4.874 -11.144 1.00 92.25 81 GLU A C 1
ATOM 610 O O . GLU A 1 81 ? 10.628 -4.855 -10.561 1.00 92.25 81 GLU A O 1
ATOM 615 N N . LYS A 1 82 ? 8.437 -4.418 -10.543 1.00 91.06 82 LYS A N 1
ATOM 616 C CA . LYS A 1 82 ? 8.433 -3.867 -9.190 1.00 91.06 82 LYS A CA 1
ATOM 617 C C . LYS A 1 82 ? 8.922 -4.915 -8.166 1.00 91.06 82 LYS A C 1
ATOM 619 O O . LYS A 1 82 ? 8.277 -5.953 -8.017 1.00 91.06 82 LYS A O 1
ATOM 624 N N . PRO A 1 83 ? 9.981 -4.621 -7.381 1.00 91.38 83 PRO A N 1
ATOM 625 C CA . PRO A 1 83 ? 10.383 -5.465 -6.258 1.00 91.38 83 PRO A CA 1
ATOM 626 C C . PRO A 1 83 ? 9.427 -5.287 -5.069 1.00 91.38 83 PRO A C 1
ATOM 628 O O . PRO A 1 83 ? 8.572 -4.392 -5.053 1.00 91.38 83 PRO A O 1
ATOM 631 N N . THR A 1 84 ? 9.616 -6.088 -4.019 1.00 87.75 84 THR A N 1
ATOM 632 C CA . THR A 1 84 ? 8.820 -5.971 -2.790 1.00 87.75 84 THR A CA 1
ATOM 633 C C . THR A 1 84 ? 8.903 -4.559 -2.201 1.00 87.75 84 THR A C 1
ATOM 635 O O . THR A 1 84 ? 9.930 -3.882 -2.281 1.00 87.75 84 THR A O 1
ATOM 638 N N . CYS A 1 85 ? 7.825 -4.081 -1.572 1.00 85.31 85 CYS A N 1
ATOM 639 C CA . CYS A 1 85 ? 7.804 -2.731 -0.997 1.00 85.31 85 CYS A CA 1
ATOM 640 C C . CYS A 1 85 ? 8.898 -2.494 0.067 1.00 85.31 85 CYS A C 1
ATOM 642 O O . CYS A 1 85 ? 9.339 -1.358 0.233 1.00 85.31 85 CYS A O 1
ATOM 644 N N . LYS A 1 86 ? 9.364 -3.550 0.753 1.00 85.69 86 LYS A N 1
ATOM 645 C CA . LYS A 1 86 ? 10.448 -3.496 1.751 1.00 85.69 86 LYS A CA 1
ATOM 646 C C . LYS A 1 86 ? 11.821 -3.243 1.119 1.00 85.69 86 LYS A C 1
ATOM 648 O O . LYS A 1 86 ? 12.626 -2.529 1.707 1.00 85.69 86 LYS A O 1
ATOM 653 N N . GLU A 1 87 ? 12.062 -3.805 -0.061 1.00 86.88 87 GLU A N 1
ATOM 654 C CA . GLU A 1 87 ? 13.342 -3.746 -0.785 1.00 86.88 87 GLU A CA 1
ATOM 655 C C . GLU A 1 87 ? 13.329 -2.720 -1.922 1.00 86.88 87 GLU A C 1
ATOM 657 O O . GLU A 1 87 ? 14.303 -2.569 -2.656 1.00 86.88 87 GLU A O 1
ATOM 662 N N . CYS A 1 88 ? 12.215 -2.007 -2.089 1.00 90.12 88 CYS A N 1
ATOM 663 C CA . CYS A 1 88 ? 12.056 -1.046 -3.160 1.00 90.12 88 CYS A CA 1
ATOM 664 C C . CYS A 1 88 ? 13.078 0.096 -3.006 1.00 90.12 88 CYS A C 1
ATOM 666 O O . CYS A 1 88 ? 13.074 0.779 -1.977 1.00 90.12 88 CYS A O 1
ATOM 668 N N . PRO A 1 89 ? 13.926 0.348 -4.019 1.00 89.00 89 PRO A N 1
ATOM 669 C CA . PRO A 1 89 ? 15.005 1.330 -3.912 1.00 89.00 89 PRO A CA 1
ATOM 670 C C . PRO A 1 89 ? 14.495 2.778 -3.938 1.00 89.00 89 PRO A C 1
ATOM 672 O O . PRO A 1 89 ? 15.230 3.695 -3.586 1.00 89.00 89 PRO A O 1
ATOM 675 N N . VAL A 1 90 ? 13.235 3.004 -4.334 1.00 91.12 90 VAL A N 1
ATOM 676 C CA . VAL A 1 90 ? 12.637 4.343 -4.403 1.00 91.12 90 VAL A CA 1
ATOM 677 C C . VAL A 1 90 ? 11.821 4.671 -3.156 1.00 91.12 90 VAL A C 1
ATOM 679 O O . VAL A 1 90 ? 10.968 3.906 -2.700 1.00 91.12 90 VAL A O 1
ATOM 682 N N . HIS A 1 91 ? 12.010 5.881 -2.636 1.00 89.38 91 HIS A N 1
ATOM 683 C CA . HIS A 1 91 ? 11.197 6.432 -1.554 1.00 89.38 91 HIS A CA 1
ATOM 684 C C . HIS A 1 91 ? 9.929 7.083 -2.114 1.00 89.38 91 HIS A C 1
ATOM 686 O O . HIS A 1 91 ? 9.823 8.297 -2.246 1.00 89.38 91 HIS A O 1
ATOM 692 N N . CYS A 1 92 ? 8.953 6.250 -2.477 1.00 90.88 92 CYS A N 1
ATOM 693 C CA . CYS A 1 92 ? 7.713 6.708 -3.108 1.00 90.88 92 CYS A CA 1
ATOM 694 C C . CYS A 1 92 ? 6.676 7.291 -2.128 1.00 90.88 92 CYS A C 1
ATOM 696 O O . CYS A 1 92 ? 5.770 8.004 -2.563 1.00 90.88 92 CYS A O 1
ATOM 698 N N . TYR A 1 93 ? 6.791 7.004 -0.826 1.00 94.00 93 TYR A N 1
ATOM 699 C CA . TYR A 1 93 ? 5.861 7.470 0.208 1.00 94.00 93 TYR A CA 1
ATOM 700 C C . TYR A 1 93 ? 6.432 8.683 0.941 1.00 94.00 93 TYR A C 1
ATOM 702 O O . TYR A 1 93 ? 7.621 8.720 1.259 1.00 94.00 93 TYR A O 1
ATOM 710 N N . LYS A 1 94 ? 5.556 9.633 1.286 1.00 94.81 94 LYS A N 1
ATOM 711 C CA . LYS A 1 94 ? 5.870 10.683 2.263 1.00 94.81 94 LYS A CA 1
ATOM 712 C C . LYS A 1 94 ? 6.178 10.044 3.629 1.00 94.81 94 LYS A C 1
ATOM 714 O O . LYS A 1 94 ? 5.579 9.009 3.924 1.00 94.81 94 LYS A O 1
ATOM 719 N N . PRO A 1 95 ? 7.062 10.636 4.454 1.00 95.50 95 PRO A N 1
ATOM 720 C CA . PRO A 1 95 ? 7.481 10.053 5.731 1.00 95.50 95 PRO A CA 1
ATOM 721 C C . PRO A 1 95 ? 6.318 9.609 6.629 1.00 95.50 95 PRO A C 1
ATOM 723 O O . PRO A 1 95 ? 6.299 8.451 7.046 1.00 95.50 95 PRO A O 1
ATOM 726 N N . ASP A 1 96 ? 5.312 10.464 6.819 1.00 95.31 96 ASP A N 1
ATOM 727 C CA . ASP A 1 96 ? 4.171 10.185 7.707 1.00 95.31 96 ASP A CA 1
ATOM 728 C C . ASP A 1 96 ? 3.314 9.029 7.176 1.00 95.31 96 ASP A C 1
ATOM 730 O O . ASP A 1 96 ? 3.109 8.021 7.849 1.00 95.31 96 ASP A O 1
ATOM 734 N N . ARG A 1 97 ? 2.943 9.083 5.889 1.00 96.06 97 ARG A N 1
ATOM 735 C CA . ARG A 1 97 ? 2.206 7.997 5.217 1.00 96.06 97 ARG A CA 1
ATOM 736 C C . ARG A 1 97 ? 2.992 6.688 5.180 1.00 96.06 97 ARG A C 1
ATOM 738 O O . ARG A 1 97 ? 2.409 5.606 5.194 1.00 96.06 97 ARG A O 1
ATOM 745 N N . ARG A 1 98 ? 4.325 6.760 5.104 1.00 95.06 98 ARG A N 1
ATOM 746 C CA . ARG A 1 98 ? 5.200 5.583 5.168 1.00 95.06 98 ARG A CA 1
ATOM 747 C C . ARG A 1 98 ? 5.175 4.960 6.559 1.00 95.06 98 ARG A C 1
ATOM 749 O O . ARG A 1 98 ? 5.249 3.737 6.643 1.00 95.06 98 ARG A O 1
ATOM 756 N N . ALA A 1 99 ? 5.111 5.765 7.619 1.00 96.06 99 ALA A N 1
ATOM 757 C CA . ALA A 1 99 ? 4.973 5.270 8.983 1.00 96.06 99 ALA A CA 1
ATOM 758 C C . ALA A 1 99 ? 3.623 4.563 9.167 1.00 96.06 99 ALA A C 1
ATOM 760 O O . ALA A 1 99 ? 3.623 3.384 9.506 1.00 96.06 99 ALA A O 1
ATOM 761 N N . GLU A 1 100 ? 2.520 5.211 8.778 1.00 96.75 100 GLU A N 1
ATOM 762 C CA . GLU A 1 100 ? 1.172 4.621 8.816 1.00 96.75 100 GLU A CA 1
ATOM 763 C C . GLU A 1 100 ? 1.112 3.277 8.069 1.00 96.75 100 GLU A C 1
ATOM 765 O O . GLU A 1 100 ? 0.688 2.257 8.612 1.00 96.75 100 GLU A O 1
ATOM 770 N N . MET A 1 101 ? 1.610 3.233 6.826 1.00 96.62 101 MET A N 1
ATOM 771 C CA . MET A 1 101 ? 1.620 1.994 6.044 1.00 96.62 101 MET A CA 1
ATOM 772 C C . MET A 1 101 ? 2.536 0.924 6.652 1.00 96.62 101 MET A C 1
ATOM 774 O O . MET A 1 101 ? 2.273 -0.270 6.517 1.00 96.62 101 MET A O 1
ATOM 778 N N . ARG A 1 102 ? 3.622 1.313 7.331 1.00 95.56 102 ARG A N 1
ATOM 779 C CA . ARG A 1 102 ? 4.498 0.360 8.023 1.00 95.56 102 ARG A CA 1
ATOM 780 C C . ARG A 1 102 ? 3.770 -0.316 9.180 1.00 95.56 102 ARG A C 1
ATOM 782 O O . ARG A 1 102 ? 3.948 -1.521 9.355 1.00 95.56 102 ARG A O 1
ATOM 789 N N . ASP A 1 103 ? 2.952 0.422 9.919 1.00 96.50 103 ASP A N 1
ATOM 790 C CA . ASP A 1 103 ? 2.159 -0.134 11.014 1.00 96.50 103 ASP A CA 1
ATOM 791 C C . ASP A 1 103 ? 1.082 -1.084 10.483 1.00 96.50 103 ASP A C 1
ATOM 793 O O . ASP A 1 103 ? 0.971 -2.215 10.965 1.00 96.50 103 ASP A O 1
ATOM 797 N N . VAL A 1 104 ? 0.412 -0.705 9.388 1.00 96.69 104 VAL A N 1
ATOM 798 C CA . VAL A 1 104 ? -0.506 -1.589 8.652 1.00 96.69 104 VAL A CA 1
ATOM 799 C C . VAL A 1 104 ? 0.196 -2.876 8.212 1.00 96.69 104 VAL A C 1
ATOM 801 O O . VAL A 1 104 ? -0.281 -3.966 8.520 1.00 96.69 104 VAL A O 1
ATOM 804 N N . MET A 1 105 ? 1.343 -2.785 7.529 1.00 93.50 105 MET A N 1
ATOM 805 C CA . MET A 1 105 ? 2.088 -3.963 7.061 1.00 93.50 105 MET A CA 1
ATOM 806 C C . MET A 1 105 ? 2.541 -4.857 8.222 1.00 93.50 105 MET A C 1
ATOM 808 O O . MET A 1 105 ? 2.419 -6.079 8.135 1.00 93.50 105 MET A O 1
ATOM 812 N N . ARG A 1 106 ? 3.044 -4.268 9.316 1.00 95.12 106 ARG A N 1
ATOM 813 C CA . ARG A 1 106 ? 3.499 -5.006 10.505 1.00 95.12 106 ARG A CA 1
ATOM 814 C C . ARG A 1 106 ? 2.351 -5.762 11.168 1.00 95.12 106 ARG A C 1
ATOM 816 O O . ARG A 1 106 ? 2.537 -6.898 11.595 1.00 95.12 106 ARG A O 1
ATOM 823 N N . TYR A 1 107 ? 1.181 -5.140 11.255 1.00 94.75 107 TYR A N 1
ATOM 824 C CA . TYR A 1 107 ? 0.021 -5.730 11.907 1.00 94.75 107 TYR A CA 1
ATOM 825 C C . TYR A 1 107 ? -0.685 -6.766 11.026 1.00 94.75 107 TYR A C 1
ATOM 827 O O . TYR A 1 107 ? -0.973 -7.883 11.470 1.00 94.75 107 TYR A O 1
ATOM 835 N N . ALA A 1 108 ? -0.956 -6.399 9.773 1.00 93.50 108 ALA A N 1
ATOM 836 C CA . ALA A 1 108 ? -1.751 -7.195 8.853 1.00 93.50 108 ALA A CA 1
ATOM 837 C C . ALA A 1 108 ? -0.944 -8.299 8.160 1.00 93.50 108 ALA A C 1
ATOM 839 O O . ALA A 1 108 ? -1.524 -9.321 7.814 1.00 93.50 108 ALA A O 1
ATOM 840 N N . GLY A 1 109 ? 0.374 -8.139 7.986 1.00 88.94 109 GLY A N 1
ATOM 841 C CA . GLY A 1 109 ? 1.237 -9.120 7.317 1.00 88.94 109 GLY A CA 1
ATOM 842 C C . GLY A 1 109 ? 1.119 -10.529 7.911 1.00 88.94 109 GLY A C 1
ATOM 843 O O . GLY A 1 109 ? 0.720 -11.447 7.194 1.00 88.94 109 GLY A O 1
ATOM 844 N N . PRO A 1 110 ? 1.359 -10.714 9.223 1.00 89.38 110 PRO A N 1
ATOM 845 C CA . PRO A 1 110 ? 1.110 -11.988 9.885 1.00 89.38 110 PRO A CA 1
ATOM 846 C C . PRO A 1 110 ? -0.358 -12.407 9.764 1.00 89.38 110 PRO A C 1
ATOM 848 O O . PRO A 1 110 ? -0.641 -13.523 9.367 1.00 89.38 110 PRO A O 1
ATOM 851 N N . ARG A 1 111 ? -1.325 -11.519 9.997 1.00 88.75 111 ARG A N 1
ATOM 852 C CA . ARG A 1 111 ? -2.756 -11.883 9.979 1.00 88.75 111 ARG A CA 1
ATOM 853 C C . ARG A 1 111 ? -3.271 -12.330 8.605 1.00 88.75 111 ARG A C 1
ATOM 855 O O . ARG A 1 111 ? -4.169 -13.164 8.536 1.00 88.75 111 ARG A O 1
ATOM 862 N N . MET A 1 112 ? -2.676 -11.854 7.510 1.00 83.81 112 MET A N 1
ATOM 863 C CA . MET A 1 112 ? -2.955 -12.354 6.159 1.00 83.81 112 MET A CA 1
ATOM 864 C C . MET A 1 112 ? -2.540 -13.819 5.988 1.00 83.81 112 MET A C 1
ATOM 866 O O . MET A 1 112 ? -3.248 -14.594 5.348 1.00 83.81 112 MET A O 1
ATOM 870 N N . LEU A 1 113 ? -1.406 -14.198 6.580 1.00 72.44 113 LEU A N 1
ATOM 871 C CA . LEU A 1 113 ? -0.845 -15.548 6.537 1.00 72.44 113 LEU A CA 1
ATOM 872 C C . LEU A 1 113 ? -1.672 -16.547 7.362 1.00 72.44 113 LEU A C 1
ATOM 874 O O . LEU A 1 113 ? -1.779 -17.714 6.993 1.00 72.44 113 LEU A O 1
ATOM 878 N N . TRP A 1 114 ? -2.329 -16.092 8.431 1.00 66.94 114 TRP A N 1
ATOM 879 C CA . TRP A 1 114 ? -3.131 -16.952 9.314 1.00 66.94 114 TRP A CA 1
ATOM 880 C C . TRP A 1 114 ? -4.399 -17.498 8.646 1.00 66.94 114 TRP A C 1
ATOM 882 O O . TRP A 1 114 ? -4.964 -18.482 9.110 1.00 66.94 114 TRP A O 1
ATOM 892 N N . ARG A 1 115 ? -4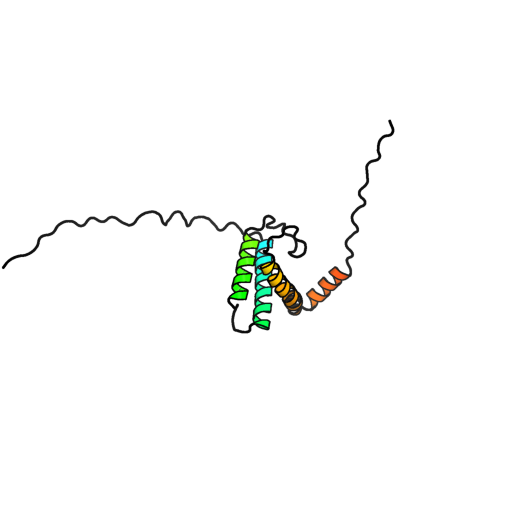.817 -16.917 7.517 1.00 59.97 115 ARG A N 1
ATOM 893 C CA . ARG A 1 115 ? -5.928 -17.426 6.698 1.00 59.97 115 ARG A CA 1
ATOM 894 C C . ARG A 1 115 ? -5.531 -18.651 5.858 1.00 59.97 115 ARG A C 1
ATOM 896 O O . ARG A 1 115 ? -6.399 -19.415 5.449 1.00 59.97 115 ARG A O 1
ATOM 903 N N . HIS A 1 116 ? -4.225 -18.861 5.652 1.00 60.91 116 HIS A N 1
ATOM 904 C CA . HIS A 1 116 ? -3.628 -20.027 4.992 1.00 60.91 116 HIS A CA 1
ATOM 905 C C . HIS A 1 116 ? -2.407 -20.523 5.792 1.00 60.91 116 HIS A C 1
ATOM 907 O O . HIS A 1 116 ? -1.266 -20.400 5.333 1.00 60.91 116 HIS A O 1
ATOM 913 N N . PRO A 1 1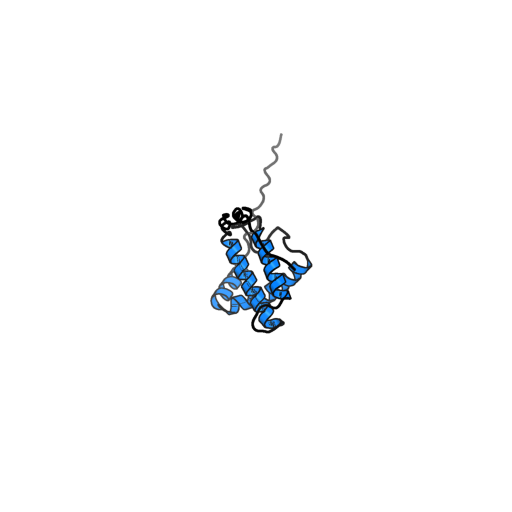17 ? -2.628 -21.087 6.993 1.00 59.94 117 PRO A N 1
ATOM 914 C CA . PRO A 1 117 ? -1.574 -21.323 7.982 1.00 59.94 117 PRO A CA 1
ATOM 915 C C . PRO A 1 117 ? -0.427 -22.204 7.463 1.00 59.94 117 PRO A C 1
ATOM 917 O O . PRO A 1 117 ? 0.726 -21.992 7.823 1.00 59.94 117 PRO A O 1
ATOM 920 N N . TRP A 1 118 ? -0.705 -23.144 6.556 1.00 67.94 118 TRP A N 1
ATOM 921 C CA . TRP A 1 118 ? 0.311 -24.046 6.006 1.00 67.94 118 TRP A CA 1
ATOM 922 C C . TRP A 1 118 ? 1.302 -23.355 5.052 1.00 67.94 118 TRP A C 1
ATOM 924 O O . TRP A 1 118 ? 2.515 -23.520 5.177 1.00 67.94 118 TRP A O 1
ATOM 934 N N . LEU A 1 119 ? 0.805 -22.520 4.132 1.00 59.00 119 LEU A N 1
ATOM 935 C CA . LEU A 1 119 ? 1.636 -21.757 3.186 1.00 59.00 119 LEU A CA 1
ATOM 936 C C . LEU A 1 119 ? 2.539 -20.752 3.908 1.00 59.00 119 LEU A C 1
ATOM 938 O O . LEU A 1 119 ? 3.674 -20.514 3.494 1.00 59.00 119 LEU A O 1
ATOM 942 N N . ALA A 1 120 ? 2.044 -20.201 5.015 1.00 61.50 120 ALA A N 1
ATOM 943 C CA . ALA A 1 120 ? 2.777 -19.261 5.836 1.00 61.50 120 ALA A CA 1
ATOM 944 C C . ALA A 1 120 ? 4.002 -19.866 6.514 1.00 61.50 120 ALA A C 1
ATOM 946 O O . ALA A 1 120 ? 5.087 -19.285 6.473 1.00 61.50 120 ALA A O 1
ATOM 947 N N . VAL A 1 121 ? 3.829 -21.047 7.106 1.00 72.31 121 VAL A N 1
ATOM 948 C CA . VAL A 1 121 ? 4.913 -21.781 7.762 1.00 72.31 121 VAL A CA 1
ATOM 949 C C . VAL A 1 121 ? 5.987 -22.161 6.744 1.00 72.31 121 VAL A C 1
ATOM 951 O O . VAL A 1 121 ? 7.168 -21.955 7.009 1.00 72.31 121 VAL A O 1
ATOM 954 N N . VAL A 1 122 ? 5.595 -22.621 5.549 1.00 75.19 122 VAL A N 1
ATOM 955 C CA . VAL A 1 122 ? 6.541 -22.963 4.474 1.00 75.19 122 VAL A CA 1
ATOM 956 C C . VAL A 1 122 ? 7.336 -21.738 4.004 1.00 75.19 122 VAL A C 1
ATOM 958 O O . VAL A 1 122 ? 8.555 -21.826 3.862 1.00 75.19 122 VAL A O 1
ATOM 961 N N . HIS A 1 123 ? 6.689 -20.588 3.792 1.00 71.88 123 HIS A N 1
ATOM 962 C CA . HIS A 1 123 ? 7.376 -19.375 3.333 1.00 71.88 123 HIS A CA 1
ATOM 963 C C . HIS A 1 123 ? 8.329 -18.804 4.393 1.00 71.88 123 HIS A C 1
ATOM 965 O O . HIS A 1 123 ? 9.482 -18.509 4.084 1.00 71.88 123 HIS A O 1
ATOM 971 N N . LEU A 1 124 ? 7.888 -18.726 5.653 1.00 67.69 124 LEU A N 1
ATOM 972 C CA . LEU A 1 124 ? 8.724 -18.263 6.766 1.00 67.69 124 LEU A CA 1
ATOM 973 C C . LEU A 1 124 ? 9.898 -19.214 7.031 1.00 67.69 124 LEU A C 1
ATOM 975 O O . LEU A 1 124 ? 11.004 -18.762 7.330 1.00 67.69 124 LEU A O 1
ATOM 979 N N . TRP A 1 125 ? 9.695 -20.527 6.877 1.00 74.19 125 TRP A N 1
ATOM 980 C CA . TRP A 1 125 ? 10.784 -21.500 6.934 1.00 74.19 125 TRP A CA 1
ATOM 981 C C . TRP A 1 125 ? 11.791 -21.257 5.810 1.00 74.19 125 TRP A C 1
ATOM 983 O O . TRP A 1 125 ? 12.992 -21.254 6.066 1.00 74.19 125 TRP A O 1
ATOM 993 N N . GLN A 1 126 ? 11.334 -21.017 4.578 1.00 64.31 126 GLN A N 1
ATOM 994 C CA . GLN A 1 126 ? 12.208 -20.744 3.434 1.00 64.31 126 GLN A CA 1
ATOM 995 C C . GLN A 1 126 ? 12.981 -19.427 3.578 1.00 64.31 126 GLN A C 1
ATOM 997 O O . GLN A 1 126 ? 14.177 -19.422 3.305 1.00 64.31 126 GLN A O 1
ATOM 1002 N N . GLU A 1 127 ? 12.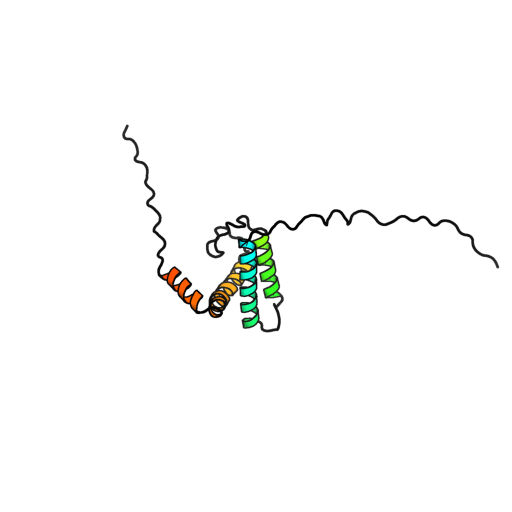359 -18.347 4.060 1.00 66.19 127 GLU A N 1
ATOM 1003 C CA . GLU A 1 127 ? 13.047 -17.078 4.361 1.00 66.19 127 GLU A CA 1
ATOM 1004 C C . GLU A 1 127 ? 14.094 -17.258 5.476 1.00 66.19 127 GLU A C 1
ATOM 1006 O O . GLU A 1 127 ? 15.180 -16.688 5.417 1.00 66.19 127 GLU A O 1
ATOM 1011 N N . ARG A 1 128 ? 13.812 -18.114 6.470 1.00 70.69 128 ARG A N 1
ATOM 1012 C CA . ARG A 1 128 ? 14.735 -18.402 7.580 1.00 70.69 128 ARG A CA 1
ATOM 1013 C C . ARG A 1 128 ? 15.863 -19.376 7.221 1.00 70.69 128 ARG A C 1
ATOM 1015 O O . ARG A 1 128 ? 16.930 -19.311 7.827 1.00 70.69 128 ARG A O 1
ATOM 1022 N N . THR A 1 129 ? 15.643 -20.290 6.276 1.00 63.28 129 THR A N 1
ATOM 1023 C CA . THR A 1 129 ? 16.628 -21.319 5.881 1.00 63.28 129 THR A CA 1
ATOM 1024 C C . THR A 1 129 ? 17.442 -20.954 4.648 1.00 63.28 129 THR A C 1
ATOM 1026 O O . THR A 1 129 ? 18.577 -21.415 4.516 1.00 63.28 129 THR A O 1
ATOM 1029 N N . ARG A 1 130 ? 16.932 -20.093 3.761 1.00 56.06 130 ARG A N 1
ATOM 1030 C CA . ARG A 1 130 ? 17.708 -19.577 2.632 1.00 56.06 130 ARG A CA 1
ATOM 1031 C C . ARG A 1 130 ? 18.563 -18.400 3.090 1.00 56.06 130 ARG A C 1
ATOM 1033 O O . ARG A 1 130 ? 18.115 -17.261 3.126 1.00 56.06 130 ARG A O 1
ATOM 1040 N N . LYS A 1 131 ? 19.833 -18.669 3.397 1.00 50.25 131 LYS A N 1
ATOM 1041 C CA . LYS A 1 131 ? 20.859 -17.620 3.416 1.00 50.25 131 LYS A CA 1
ATOM 1042 C C . LYS A 1 131 ? 21.011 -17.094 1.988 1.00 50.25 131 LYS A C 1
ATOM 1044 O O . LYS A 1 131 ? 21.205 -17.895 1.073 1.00 50.25 131 LYS A O 1
ATOM 1049 N N . SER A 1 132 ? 20.912 -15.778 1.792 1.00 52.34 132 SER A N 1
ATOM 1050 C CA . SER A 1 132 ? 21.245 -15.146 0.512 1.00 52.34 132 SER A CA 1
ATOM 1051 C C . SER A 1 132 ? 22.606 -15.667 0.041 1.00 52.34 132 SER A C 1
ATOM 1053 O O . SER A 1 132 ? 23.541 -15.662 0.851 1.00 52.34 132 SER A O 1
ATOM 1055 N N . PRO A 1 133 ? 22.751 -16.136 -1.214 1.00 60.81 133 PRO A N 1
ATOM 1056 C CA . PRO A 1 133 ? 24.070 -16.472 -1.722 1.00 60.81 133 PRO A CA 1
ATOM 1057 C C . PRO A 1 133 ? 24.925 -15.210 -1.600 1.00 60.81 133 PRO A C 1
ATOM 1059 O O . PRO A 1 133 ? 24.496 -14.119 -1.989 1.00 60.81 133 PRO A O 1
ATOM 1062 N N . GLY A 1 134 ? 26.083 -15.344 -0.952 1.00 68.25 134 GLY A N 1
ATOM 1063 C CA . GLY A 1 134 ? 27.000 -14.231 -0.742 1.00 68.25 134 GLY A CA 1
ATOM 1064 C C . GLY A 1 134 ? 27.276 -13.508 -2.059 1.00 68.25 134 GLY A C 1
ATOM 1065 O O . GLY A 1 134 ? 27.282 -14.120 -3.127 1.00 68.25 134 GLY A O 1
ATOM 1066 N N . ARG A 1 135 ? 27.477 -12.188 -1.981 1.00 56.91 135 ARG A N 1
ATOM 1067 C CA . ARG A 1 135 ? 27.816 -11.355 -3.141 1.00 56.91 135 ARG A CA 1
ATOM 1068 C C . ARG A 1 135 ? 29.004 -12.003 -3.874 1.00 56.91 135 ARG A C 1
ATOM 1070 O O . ARG A 1 135 ? 30.013 -12.242 -3.209 1.00 56.91 135 ARG A O 1
ATOM 1077 N N . PRO A 1 136 ? 28.916 -12.300 -5.186 1.00 66.38 136 PRO A N 1
ATOM 1078 C CA . PRO A 1 136 ? 30.045 -12.886 -5.896 1.00 66.38 136 PRO A CA 1
ATOM 1079 C C . PRO A 1 136 ? 31.245 -11.946 -5.782 1.00 66.38 136 PRO A C 1
ATOM 1081 O O . PRO A 1 136 ? 31.096 -10.719 -5.854 1.00 66.38 136 PRO A O 1
ATOM 1084 N N . ALA A 1 137 ? 32.419 -12.528 -5.530 1.00 67.88 137 ALA A N 1
ATOM 1085 C CA . ALA A 1 137 ? 33.653 -11.779 -5.376 1.00 67.88 137 ALA A CA 1
ATOM 1086 C C . ALA A 1 137 ? 33.872 -10.920 -6.626 1.00 67.88 137 ALA A C 1
ATOM 1088 O O . ALA A 1 137 ? 33.849 -11.409 -7.753 1.00 67.88 137 ALA A O 1
ATOM 1089 N N . ARG A 1 138 ? 34.037 -9.613 -6.425 1.00 70.00 138 ARG A N 1
ATOM 1090 C CA . ARG A 1 138 ? 34.357 -8.689 -7.508 1.00 70.00 138 ARG A CA 1
ATOM 1091 C C . ARG A 1 138 ? 35.823 -8.923 -7.862 1.00 70.00 138 ARG A C 1
ATOM 1093 O O . ARG A 1 138 ? 36.696 -8.396 -7.176 1.00 70.00 138 ARG A O 1
ATOM 1100 N N . GLU A 1 139 ? 36.096 -9.733 -8.880 1.00 67.06 139 GLU A N 1
ATOM 1101 C CA . GLU A 1 139 ? 37.453 -9.850 -9.415 1.00 67.06 139 GLU A CA 1
ATOM 1102 C C . GLU A 1 139 ? 37.920 -8.464 -9.875 1.00 67.06 139 GLU A C 1
ATOM 1104 O O . GLU A 1 139 ? 37.289 -7.803 -10.704 1.00 67.06 139 GLU A O 1
ATOM 1109 N N . ARG A 1 140 ? 39.009 -7.977 -9.272 1.00 68.75 140 ARG A N 1
ATOM 1110 C CA . ARG A 1 140 ? 39.747 -6.828 -9.797 1.00 68.75 140 ARG A CA 1
ATOM 1111 C C . ARG A 1 140 ? 40.628 -7.367 -10.922 1.00 68.75 140 ARG A C 1
ATOM 1113 O O . ARG A 1 140 ? 41.467 -8.214 -10.620 1.00 68.75 140 ARG A O 1
ATOM 1120 N N . PRO A 1 141 ? 40.494 -6.894 -12.172 1.00 69.44 141 PRO A N 1
ATOM 1121 C CA . PRO A 1 141 ? 41.444 -7.274 -13.205 1.00 69.44 141 PRO A CA 1
ATOM 1122 C C . PRO A 1 141 ? 42.852 -6.842 -12.777 1.00 69.44 141 PRO A C 1
ATOM 1124 O O . PRO A 1 141 ? 43.042 -5.744 -12.237 1.00 69.44 141 PRO A O 1
ATOM 1127 N N . ALA A 1 142 ? 43.819 -7.741 -12.961 1.00 71.94 142 ALA A N 1
ATOM 1128 C CA . ALA A 1 142 ? 45.216 -7.500 -12.634 1.00 71.94 142 ALA A CA 1
ATOM 1129 C C . ALA A 1 142 ? 45.734 -6.280 -13.413 1.00 71.94 142 ALA A C 1
ATOM 1131 O O . ALA A 1 142 ? 45.459 -6.125 -14.602 1.00 71.94 142 ALA A O 1
ATOM 1132 N N . ARG A 1 143 ? 46.481 -5.399 -12.736 1.00 70.44 143 ARG A N 1
ATOM 1133 C CA . ARG A 1 143 ? 47.228 -4.334 -13.416 1.00 70.44 143 ARG A CA 1
ATOM 1134 C C . ARG A 1 143 ? 48.323 -4.992 -14.267 1.00 70.44 143 ARG A C 1
ATOM 1136 O O . ARG A 1 143 ? 49.058 -5.805 -13.704 1.00 70.44 143 ARG A O 1
ATOM 1143 N N . PRO A 1 144 ? 48.461 -4.667 -15.563 1.00 70.56 144 PRO A N 1
ATOM 1144 C CA . PRO A 1 144 ? 49.599 -5.143 -16.336 1.00 70.56 144 PRO A CA 1
ATOM 1145 C C . PRO A 1 144 ? 50.885 -4.519 -15.785 1.00 70.56 144 PRO A C 1
ATOM 1147 O O . PRO A 1 144 ? 50.910 -3.332 -15.456 1.00 70.56 144 PRO A O 1
ATOM 1150 N N . ALA A 1 145 ? 51.929 -5.336 -15.656 1.00 69.25 145 ALA A N 1
ATOM 1151 C CA . ALA A 1 145 ? 53.279 -4.868 -15.383 1.00 69.25 145 ALA A CA 1
ATOM 1152 C C . ALA A 1 145 ? 53.898 -4.399 -16.706 1.00 69.25 145 ALA A C 1
ATOM 1154 O O . ALA A 1 145 ? 54.045 -5.201 -17.629 1.00 69.25 145 ALA A O 1
ATOM 1155 N N . GLY A 1 146 ? 54.204 -3.108 -16.790 1.00 59.62 146 GLY A N 1
ATOM 1156 C CA . GLY A 1 146 ? 54.908 -2.464 -17.894 1.00 59.62 146 GLY A CA 1
ATOM 1157 C C . GLY A 1 146 ? 55.570 -1.202 -17.382 1.00 59.62 146 GLY A C 1
ATOM 1158 O O . GLY A 1 146 ? 54.830 -0.387 -16.786 1.00 59.62 146 GLY A O 1
#